Protein AF-A0A1F3B538-F1 (afdb_monomer_lite)

Secondary structure (DSSP, 8-state):
--HHHHHHHHHHHHHHHHHT--S---EEEE-SSEEEEE--HHHHHHHHHHHHSSS-TTEEPP---TTTSTTEEEEEEEEETTEEEEEEEESSEEEEEEE-----SSHHHHHHHHHHHHHHHHHTPPP-HHHHHHHHHHSS-S-PPPTTSTT-

Radius of gyration: 15.68 Å; chains: 1; bounding box: 41×39×42 Å

pLDDT: mean 72.46, std 16.79, range [37.06, 94.69]

Sequence (152 aa):
MTVKADQCRRNILDLLCHLRAPDAIHVLQSMEDRIFVALSQEFIDWVLTCCDEHGDLRFSRAILSTRAHPGVLKCWRETVTLCSLQICLHEDKIELDIDIGGVRTDAVGVLVHAWEVLWNRLRRRRTDPFAVRRLLESRRGVTVMSAAEEAV

Structure (mmCIF, N/CA/C/O backbone):
data_AF-A0A1F3B538-F1
#
_entry.id   AF-A0A1F3B538-F1
#
loop_
_atom_site.group_PDB
_atom_site.id
_atom_site.type_symbol
_atom_site.label_atom_id
_atom_site.label_alt_id
_atom_site.label_comp_id
_atom_site.label_asym_id
_atom_site.label_entity_id
_atom_site.label_seq_id
_atom_site.pdbx_PDB_ins_code
_atom_site.Cartn_x
_atom_site.Cartn_y
_atom_site.Cartn_z
_atom_site.occupancy
_atom_site.B_iso_or_equiv
_atom_site.auth_seq_id
_atom_site.auth_comp_id
_atom_site.auth_asym_id
_atom_site.auth_atom_id
_atom_site.pdbx_PDB_model_num
ATOM 1 N N . MET A 1 1 ? -2.941 -16.951 -9.391 1.00 64.69 1 MET A N 1
ATOM 2 C CA . MET A 1 1 ? -3.011 -15.971 -8.284 1.00 64.69 1 MET A CA 1
ATOM 3 C C . MET A 1 1 ? -3.630 -16.664 -7.075 1.00 64.69 1 MET A C 1
ATOM 5 O O . MET A 1 1 ? -4.555 -17.439 -7.274 1.00 64.69 1 MET A O 1
ATOM 9 N N . THR A 1 2 ? -3.089 -16.494 -5.865 1.00 86.56 2 THR A N 1
ATOM 10 C CA . THR A 1 2 ? -3.658 -17.122 -4.654 1.00 86.56 2 THR A CA 1
ATOM 11 C C . THR A 1 2 ? -4.863 -16.325 -4.155 1.00 86.56 2 THR A C 1
ATOM 13 O O . THR A 1 2 ? -4.956 -15.131 -4.425 1.00 86.56 2 THR A O 1
ATOM 16 N N . VAL A 1 3 ? -5.756 -16.952 -3.380 1.00 88.25 3 VAL A N 1
ATOM 17 C CA . VAL A 1 3 ? -6.916 -16.260 -2.776 1.00 88.25 3 VAL A CA 1
ATOM 18 C C . VAL A 1 3 ? -6.466 -15.069 -1.919 1.00 88.25 3 VAL A C 1
ATOM 20 O O . VAL A 1 3 ? -7.076 -14.008 -1.948 1.00 88.25 3 VAL A O 1
ATOM 23 N N . LYS A 1 4 ? -5.349 -15.217 -1.198 1.00 85.56 4 LYS A N 1
ATOM 24 C CA . LYS A 1 4 ? -4.756 -14.134 -0.406 1.00 85.56 4 LYS A CA 1
ATOM 25 C C . LYS A 1 4 ? -4.243 -12.985 -1.270 1.00 85.56 4 LYS A C 1
ATOM 27 O O . LYS A 1 4 ? -4.495 -11.834 -0.939 1.00 85.56 4 LYS A O 1
ATOM 32 N N . ALA A 1 5 ? -3.556 -13.287 -2.371 1.00 88.19 5 ALA A N 1
ATOM 33 C CA . ALA A 1 5 ? -3.070 -12.255 -3.281 1.00 88.19 5 ALA A CA 1
ATOM 34 C C . ALA A 1 5 ? -4.217 -11.502 -3.971 1.00 88.19 5 ALA A C 1
ATOM 36 O O . ALA A 1 5 ? -4.141 -10.288 -4.134 1.00 88.19 5 ALA A O 1
ATOM 37 N N . ASP A 1 6 ? -5.300 -12.205 -4.312 1.00 90.94 6 ASP A N 1
ATOM 38 C CA . ASP A 1 6 ? -6.507 -11.580 -4.855 1.00 90.94 6 ASP A CA 1
ATOM 39 C C . ASP A 1 6 ? -7.191 -10.670 -3.822 1.00 90.94 6 ASP A C 1
ATOM 41 O O . ASP A 1 6 ? -7.515 -9.524 -4.119 1.00 90.94 6 ASP A O 1
ATOM 45 N N . GLN A 1 7 ? -7.329 -11.129 -2.573 1.00 90.44 7 GLN A N 1
ATOM 46 C CA . GLN A 1 7 ? -7.890 -10.304 -1.502 1.00 90.44 7 GLN A CA 1
ATOM 47 C C . GLN A 1 7 ? -7.025 -9.071 -1.206 1.00 90.44 7 GLN A C 1
ATOM 49 O O . GLN A 1 7 ? -7.565 -7.987 -0.997 1.00 90.44 7 GLN A O 1
ATOM 54 N N . CYS A 1 8 ? -5.696 -9.214 -1.200 1.00 90.31 8 CYS A N 1
ATOM 55 C CA . CYS A 1 8 ? -4.771 -8.092 -1.038 1.00 90.31 8 CYS A CA 1
ATOM 56 C C . CYS A 1 8 ? -4.965 -7.051 -2.145 1.00 90.31 8 CYS A C 1
ATOM 58 O O . CYS A 1 8 ? -5.147 -5.871 -1.849 1.00 90.31 8 CYS A O 1
ATOM 60 N N . ARG A 1 9 ? -5.021 -7.499 -3.408 1.00 93.50 9 ARG A N 1
ATOM 61 C CA . ARG A 1 9 ? -5.299 -6.633 -4.558 1.00 93.50 9 ARG A CA 1
ATOM 62 C C . ARG A 1 9 ? -6.590 -5.844 -4.361 1.00 93.50 9 ARG A C 1
ATOM 64 O O . ARG A 1 9 ? -6.557 -4.625 -4.479 1.00 93.50 9 ARG A O 1
ATOM 71 N N . ARG A 1 10 ? -7.696 -6.511 -4.014 1.00 91.50 10 ARG A N 1
ATOM 72 C CA . ARG A 1 10 ? -8.986 -5.841 -3.767 1.00 91.50 10 ARG A CA 1
ATOM 73 C C . ARG A 1 10 ? -8.893 -4.822 -2.636 1.00 91.50 10 ARG A C 1
ATOM 75 O O . ARG A 1 10 ? -9.320 -3.693 -2.809 1.00 91.50 10 ARG A O 1
ATOM 82 N N . ASN A 1 11 ? -8.276 -5.186 -1.511 1.00 90.00 11 ASN A N 1
ATOM 83 C CA . ASN A 1 11 ? -8.115 -4.270 -0.380 1.00 90.00 11 ASN A CA 1
ATOM 84 C C . ASN A 1 11 ? -7.344 -3.004 -0.765 1.00 90.00 11 ASN A C 1
ATOM 86 O O . ASN A 1 11 ? -7.714 -1.916 -0.337 1.00 90.00 11 ASN A O 1
ATOM 90 N N . ILE A 1 12 ? -6.263 -3.152 -1.536 1.00 91.19 12 ILE A N 1
ATOM 91 C CA . ILE A 1 12 ? -5.448 -2.018 -1.965 1.00 91.19 12 ILE A CA 1
ATOM 92 C C . ILE A 1 12 ? -6.223 -1.155 -2.963 1.00 91.19 12 ILE A C 1
ATOM 94 O O . ILE A 1 12 ? -6.232 0.059 -2.802 1.00 91.19 12 ILE A O 1
ATOM 98 N N . LEU A 1 13 ? -6.911 -1.744 -3.944 1.00 91.50 13 LEU A N 1
ATOM 99 C CA . LEU A 1 13 ? -7.711 -0.981 -4.909 1.00 91.50 13 LEU A CA 1
ATOM 100 C C . LEU A 1 13 ? -8.883 -0.245 -4.241 1.00 91.50 13 LEU A C 1
ATOM 102 O O . LEU A 1 13 ? -9.064 0.944 -4.489 1.00 91.50 13 LEU A O 1
ATOM 106 N N . ASP A 1 14 ? -9.607 -0.898 -3.329 1.00 88.56 14 ASP A N 1
ATOM 107 C CA . ASP A 1 14 ? -10.674 -0.267 -2.541 1.00 88.56 14 ASP A CA 1
ATOM 108 C C . ASP A 1 14 ? -10.129 0.904 -1.712 1.00 88.56 14 ASP A C 1
ATOM 110 O O . ASP A 1 14 ? -10.743 1.970 -1.626 1.00 88.56 14 ASP A O 1
ATOM 114 N N . LEU A 1 15 ? -8.951 0.725 -1.107 1.00 86.44 15 LEU A N 1
ATOM 115 C CA . LEU A 1 15 ? -8.304 1.777 -0.336 1.00 86.44 15 LEU A CA 1
ATOM 116 C C . LEU A 1 15 ? -7.864 2.944 -1.227 1.00 86.44 15 LEU A C 1
ATOM 118 O O . LEU A 1 15 ? -8.061 4.094 -0.849 1.00 86.44 15 LEU A O 1
ATOM 122 N N . LEU A 1 16 ? -7.311 2.678 -2.409 1.00 88.44 16 LEU A N 1
ATOM 123 C CA . LEU A 1 16 ? -6.948 3.712 -3.379 1.00 88.44 16 LEU A CA 1
ATOM 124 C C . LEU A 1 16 ? -8.180 4.488 -3.862 1.00 88.44 16 LEU A C 1
ATOM 126 O O . LEU A 1 16 ? -8.144 5.717 -3.880 1.00 88.44 16 LEU A O 1
ATOM 130 N N . CYS A 1 17 ? -9.285 3.798 -4.153 1.00 87.25 17 CYS A N 1
ATOM 131 C CA . CYS A 1 17 ? -10.564 4.423 -4.494 1.00 87.25 17 CYS A CA 1
ATOM 132 C C . CYS A 1 17 ? -11.057 5.333 -3.357 1.00 87.25 17 CYS A C 1
ATOM 134 O O . CYS A 1 17 ? -11.373 6.504 -3.575 1.00 87.25 17 CYS A O 1
ATOM 136 N N . HIS A 1 18 ? -11.021 4.851 -2.110 1.00 83.38 18 HIS A N 1
ATOM 137 C CA . HIS A 1 18 ? -11.338 5.669 -0.937 1.00 83.38 18 HIS A CA 1
ATOM 138 C C . HIS A 1 18 ? -10.437 6.903 -0.814 1.00 83.38 18 HIS A C 1
ATOM 140 O O . HIS A 1 18 ? -10.905 7.993 -0.474 1.00 83.38 18 HIS A O 1
ATOM 146 N N . LEU A 1 19 ? -9.148 6.744 -1.113 1.00 82.88 19 LEU A N 1
ATOM 147 C CA . LEU A 1 19 ? -8.189 7.839 -1.097 1.00 82.88 19 LEU A CA 1
ATOM 148 C C . LEU A 1 19 ? -8.350 8.800 -2.285 1.00 82.88 19 LEU A C 1
ATOM 150 O O . 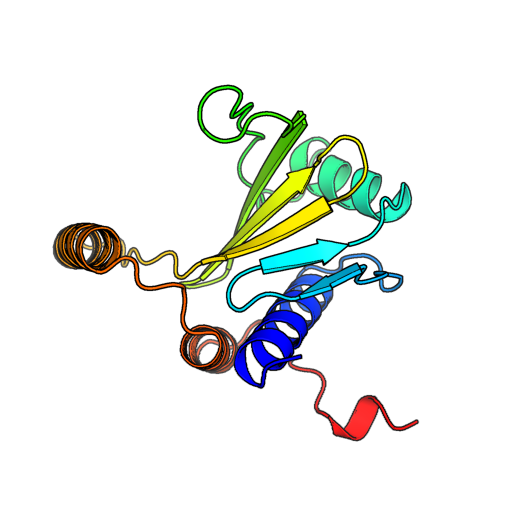LEU A 1 19 ? -7.732 9.869 -2.251 1.00 82.88 19 LEU A O 1
ATOM 154 N N . ARG A 1 20 ? -9.235 8.481 -3.241 1.00 86.56 20 ARG A N 1
ATOM 155 C CA . ARG A 1 20 ? -9.478 9.201 -4.499 1.00 86.56 20 ARG A CA 1
ATOM 156 C C . ARG A 1 20 ? -8.259 9.198 -5.418 1.00 86.56 20 ARG A C 1
ATOM 158 O O . ARG A 1 20 ? -7.930 10.225 -6.007 1.00 86.56 20 ARG A O 1
ATOM 165 N N . ALA A 1 21 ? -7.563 8.066 -5.473 1.00 87.00 21 ALA A N 1
ATOM 166 C CA . ALA A 1 21 ? -6.540 7.824 -6.479 1.00 87.00 21 ALA A CA 1
ATOM 167 C C . ALA A 1 21 ? -7.174 7.724 -7.881 1.00 87.00 21 ALA A C 1
ATOM 169 O O . ALA A 1 21 ? -8.369 7.441 -7.978 1.00 87.00 21 ALA A O 1
ATOM 170 N N . PRO A 1 22 ? -6.392 7.925 -8.955 1.00 88.12 22 PRO A N 1
ATOM 171 C CA . PRO A 1 22 ? -6.860 7.719 -10.321 1.00 88.12 22 PRO A CA 1
ATOM 172 C C . PRO A 1 22 ? -7.431 6.315 -10.537 1.00 88.12 22 PRO A C 1
ATOM 174 O O . PRO A 1 22 ? -6.873 5.340 -10.035 1.00 88.12 22 PRO A O 1
ATOM 177 N N . ASP A 1 23 ? -8.491 6.202 -11.338 1.00 80.25 23 ASP A N 1
ATOM 178 C CA . ASP A 1 23 ? -9.153 4.918 -11.616 1.00 80.25 23 ASP A CA 1
ATOM 179 C C . ASP A 1 23 ? -8.290 3.992 -12.496 1.00 80.25 23 ASP A C 1
ATOM 181 O O . ASP A 1 23 ? -8.368 2.763 -12.418 1.00 80.25 23 ASP A O 1
ATOM 185 N N . ALA A 1 24 ? -7.429 4.575 -13.336 1.00 81.94 24 ALA A N 1
ATOM 186 C CA . ALA A 1 24 ? -6.591 3.855 -14.288 1.00 81.94 24 ALA A CA 1
ATOM 187 C C . ALA A 1 24 ? -5.339 3.249 -13.622 1.00 81.94 24 ALA A C 1
ATOM 189 O O . ALA A 1 24 ? -4.211 3.699 -13.830 1.00 81.94 24 ALA A O 1
ATOM 190 N N . ILE A 1 25 ? -5.529 2.186 -12.835 1.00 88.00 25 ILE A N 1
ATOM 191 C CA . ILE A 1 25 ? -4.441 1.457 -12.167 1.00 88.00 25 ILE A CA 1
ATOM 192 C C . ILE A 1 25 ? -4.206 0.108 -12.845 1.00 88.00 25 ILE A C 1
ATOM 194 O O . ILE A 1 25 ? -4.953 -0.856 -12.663 1.00 88.00 25 ILE A O 1
ATOM 198 N N . HIS A 1 26 ? -3.110 0.007 -13.597 1.00 91.69 26 HIS A N 1
ATOM 199 C CA . HIS A 1 26 ? -2.711 -1.248 -14.226 1.00 91.69 26 HIS A CA 1
ATOM 200 C C . HIS A 1 26 ? -1.848 -2.088 -13.275 1.00 91.69 26 HIS A C 1
ATOM 202 O O . HIS A 1 26 ? -0.658 -1.828 -13.089 1.00 91.69 26 HIS A O 1
ATOM 208 N N . VAL A 1 27 ? -2.458 -3.106 -12.664 1.00 93.94 27 VAL A N 1
ATOM 209 C CA . VAL A 1 27 ? -1.778 -4.035 -11.749 1.00 93.94 27 VAL A CA 1
ATOM 210 C C . VAL A 1 27 ? -0.920 -5.024 -12.541 1.00 93.94 27 VAL A C 1
ATOM 212 O O . VAL A 1 27 ? -1.441 -5.858 -13.274 1.00 93.94 27 VAL A O 1
ATOM 215 N N . LEU A 1 28 ? 0.398 -4.963 -12.347 1.00 94.69 28 LEU A N 1
ATOM 216 C CA . LEU A 1 28 ? 1.374 -5.872 -12.955 1.00 94.69 28 LEU A CA 1
ATOM 217 C C . LEU A 1 28 ? 1.467 -7.197 -12.195 1.00 94.69 28 LEU A C 1
ATOM 219 O O . LEU A 1 28 ? 1.620 -8.263 -12.790 1.00 94.69 28 LEU A O 1
ATOM 223 N N . GLN A 1 29 ? 1.414 -7.133 -10.863 1.00 94.12 29 GLN A N 1
ATOM 224 C CA . GLN A 1 29 ? 1.590 -8.297 -10.001 1.00 94.12 29 GLN A CA 1
ATOM 225 C C . GLN A 1 29 ? 0.902 -8.095 -8.650 1.00 94.12 29 GLN A C 1
ATOM 227 O O . GLN A 1 29 ? 0.907 -6.998 -8.097 1.00 94.12 29 GLN A O 1
ATOM 232 N N . SER A 1 30 ? 0.362 -9.175 -8.084 1.00 93.38 30 SER A N 1
ATOM 233 C CA . SER A 1 30 ? -0.208 -9.184 -6.734 1.00 93.38 30 SER A CA 1
ATOM 234 C C . SER A 1 30 ? 0.434 -10.258 -5.866 1.00 93.38 30 SER A C 1
ATOM 236 O O . SER A 1 30 ? 0.637 -11.397 -6.298 1.00 93.38 30 SER A O 1
ATOM 238 N N . MET A 1 31 ? 0.743 -9.885 -4.630 1.00 90.38 31 MET A N 1
ATOM 239 C CA . MET A 1 31 ? 1.264 -10.742 -3.570 1.00 90.38 31 MET A CA 1
ATOM 240 C C . MET A 1 31 ? 0.313 -10.694 -2.369 1.00 90.38 31 MET A C 1
ATOM 242 O O . MET A 1 31 ? -0.734 -10.063 -2.425 1.00 90.38 31 MET A O 1
ATOM 246 N N . GLU A 1 32 ? 0.629 -11.414 -1.293 1.00 85.75 32 GLU A N 1
ATOM 247 C CA . GLU A 1 32 ? -0.278 -11.531 -0.138 1.00 85.75 32 GLU A CA 1
ATOM 248 C C . GLU A 1 32 ? -0.418 -10.237 0.681 1.00 85.75 32 GLU A C 1
ATOM 250 O O . GLU A 1 32 ? -1.418 -10.079 1.374 1.00 85.75 32 GLU A O 1
ATOM 255 N N . ASP A 1 33 ? 0.566 -9.342 0.599 1.00 81.44 33 ASP A N 1
ATOM 256 C CA . ASP A 1 33 ? 0.687 -8.101 1.374 1.00 81.44 33 ASP A CA 1
ATOM 257 C C . ASP A 1 33 ? 0.878 -6.843 0.506 1.00 81.44 33 ASP A C 1
ATOM 259 O O . ASP A 1 33 ? 0.641 -5.734 0.971 1.00 81.44 33 ASP A O 1
ATOM 263 N N . ARG A 1 34 ? 1.244 -7.003 -0.770 1.00 90.62 34 ARG A N 1
ATOM 264 C CA . ARG A 1 34 ? 1.536 -5.891 -1.682 1.00 90.62 34 ARG A CA 1
ATOM 265 C C . ARG A 1 34 ? 1.082 -6.150 -3.112 1.00 90.62 34 ARG A C 1
ATOM 267 O O . ARG A 1 34 ? 0.981 -7.302 -3.547 1.00 90.62 34 ARG A O 1
ATOM 274 N N . ILE A 1 35 ? 0.901 -5.080 -3.877 1.00 94.56 35 ILE A N 1
ATOM 275 C CA . ILE A 1 35 ? 0.775 -5.131 -5.336 1.00 94.56 35 ILE A CA 1
ATOM 276 C C . ILE A 1 35 ? 1.819 -4.244 -6.010 1.00 94.56 35 ILE A C 1
ATOM 278 O O . ILE A 1 35 ? 2.293 -3.265 -5.440 1.00 94.56 35 ILE A O 1
ATOM 282 N N . PHE A 1 36 ? 2.148 -4.589 -7.250 1.00 94.25 36 PHE A N 1
ATOM 283 C CA . PHE A 1 36 ? 2.964 -3.773 -8.137 1.00 94.25 36 PHE A CA 1
ATOM 284 C C . PHE A 1 36 ? 2.097 -3.269 -9.276 1.00 94.25 36 PHE A C 1
ATOM 286 O O . PHE A 1 36 ? 1.384 -4.057 -9.906 1.00 94.25 36 PHE A O 1
ATOM 293 N N . VAL A 1 37 ? 2.173 -1.976 -9.553 1.00 94.56 37 VAL A N 1
ATOM 294 C CA . VAL A 1 37 ? 1.406 -1.323 -10.613 1.00 94.56 37 VAL A CA 1
ATOM 295 C C . VAL A 1 37 ? 2.349 -0.652 -11.602 1.00 94.56 37 VAL A C 1
ATOM 297 O O . VAL A 1 37 ? 3.478 -0.287 -11.258 1.00 94.56 37 VAL A O 1
ATOM 300 N N . ALA A 1 38 ? 1.901 -0.541 -12.849 1.00 93.75 38 ALA A N 1
ATOM 301 C CA . ALA A 1 38 ? 2.653 0.134 -13.893 1.00 93.75 38 ALA A CA 1
ATOM 302 C C . ALA A 1 38 ? 2.861 1.607 -13.531 1.00 93.75 38 ALA A C 1
ATOM 304 O O . ALA A 1 38 ? 2.016 2.223 -12.878 1.00 93.75 38 ALA A O 1
ATOM 305 N N . LEU A 1 39 ? 3.979 2.172 -13.983 1.00 88.69 39 LEU A N 1
ATOM 306 C CA . LEU A 1 39 ? 4.196 3.608 -13.887 1.00 88.69 39 LEU A CA 1
ATOM 307 C C . LEU A 1 39 ? 3.096 4.341 -14.659 1.00 88.69 39 LEU A C 1
ATOM 309 O O . LEU A 1 39 ? 2.889 4.108 -15.849 1.00 88.69 39 LEU A O 1
ATOM 313 N N . SER A 1 40 ? 2.412 5.239 -13.963 1.00 89.88 40 SER A N 1
ATOM 314 C CA . SER A 1 40 ? 1.469 6.187 -14.538 1.00 89.88 40 SER A CA 1
ATOM 315 C C . SER A 1 40 ? 1.856 7.568 -14.042 1.00 89.88 40 SER A C 1
ATOM 317 O O . SER A 1 40 ? 1.971 7.774 -12.831 1.00 89.88 40 SER A O 1
ATOM 319 N N . GLN A 1 41 ? 2.066 8.505 -14.969 1.00 88.31 41 GLN A N 1
ATOM 320 C CA . GLN A 1 41 ? 2.368 9.887 -14.606 1.00 88.31 41 GLN A CA 1
ATOM 321 C C . GLN A 1 41 ? 1.229 10.482 -13.773 1.00 88.31 41 GLN A C 1
ATOM 323 O O . GLN A 1 41 ? 1.489 11.115 -12.763 1.00 88.31 41 GLN A O 1
ATOM 328 N N . GLU A 1 42 ? -0.020 10.167 -14.122 1.00 89.94 42 GLU A N 1
ATOM 329 C CA . GLU A 1 42 ? -1.207 10.593 -13.378 1.00 89.94 42 GLU A CA 1
ATOM 330 C C . GLU A 1 42 ? -1.183 10.106 -11.921 1.00 89.94 42 GLU A C 1
ATOM 332 O O . GLU A 1 42 ? -1.471 10.865 -10.999 1.00 89.94 42 GLU A O 1
ATOM 337 N N . PHE A 1 43 ? -0.785 8.850 -11.690 1.00 88.56 43 PHE A N 1
ATOM 338 C CA . PHE A 1 43 ? -0.675 8.309 -10.334 1.00 88.56 43 PHE A CA 1
ATOM 339 C C . PHE A 1 43 ? 0.486 8.949 -9.564 1.00 88.56 43 PHE A C 1
ATOM 341 O O . PHE A 1 43 ? 0.350 9.243 -8.379 1.00 88.56 43 PHE A O 1
ATOM 348 N N . ILE A 1 44 ? 1.624 9.184 -10.224 1.00 86.00 44 ILE A N 1
ATOM 349 C CA . ILE A 1 44 ? 2.774 9.865 -9.616 1.00 86.00 44 ILE A CA 1
ATOM 350 C C . ILE A 1 44 ? 2.398 11.292 -9.214 1.00 86.00 44 ILE A C 1
ATOM 352 O O . ILE A 1 44 ? 2.664 11.684 -8.079 1.00 86.00 44 ILE A O 1
ATOM 356 N N . ASP A 1 45 ? 1.759 12.036 -10.112 1.00 86.56 45 ASP A N 1
ATOM 357 C CA . ASP A 1 45 ? 1.315 13.405 -9.867 1.00 86.56 45 ASP A CA 1
ATOM 358 C C . ASP A 1 45 ? 0.300 13.436 -8.723 1.00 86.56 45 ASP A C 1
ATOM 360 O O . ASP A 1 45 ? 0.452 14.235 -7.807 1.00 86.56 45 ASP A O 1
ATOM 364 N N . TRP A 1 46 ? -0.657 12.502 -8.689 1.00 86.81 46 TRP A N 1
ATOM 365 C CA . TRP A 1 46 ? -1.600 12.367 -7.576 1.00 86.81 46 TRP A CA 1
ATOM 366 C C . TRP A 1 46 ? -0.890 12.176 -6.227 1.00 86.81 46 TRP A C 1
ATOM 368 O O . TRP A 1 46 ? -1.168 12.908 -5.274 1.00 86.81 46 TRP A O 1
ATOM 378 N N . VAL A 1 47 ? 0.067 11.242 -6.144 1.00 81.50 47 VAL A N 1
ATOM 379 C CA . VAL A 1 47 ? 0.848 11.034 -4.914 1.00 81.50 47 VAL A CA 1
ATOM 380 C C . VAL A 1 47 ? 1.626 12.302 -4.553 1.00 81.50 47 VAL A C 1
ATOM 382 O O . VAL A 1 47 ? 1.620 12.712 -3.394 1.00 81.50 47 VAL A O 1
ATOM 385 N N . LEU A 1 48 ? 2.290 12.943 -5.519 1.00 79.62 48 LEU A N 1
ATOM 386 C CA . LEU A 1 48 ? 3.090 14.146 -5.282 1.00 79.62 48 LEU A CA 1
ATOM 387 C C . LEU A 1 48 ? 2.238 15.331 -4.831 1.00 79.62 48 LEU A C 1
ATOM 389 O O . LEU A 1 48 ? 2.607 15.976 -3.855 1.00 79.62 48 LEU A O 1
ATOM 393 N N . THR A 1 49 ? 1.088 15.584 -5.450 1.00 79.19 49 THR A N 1
ATOM 394 C CA . THR A 1 49 ? 0.172 16.656 -5.044 1.00 79.19 49 THR A CA 1
ATOM 395 C C . THR A 1 49 ? -0.368 16.410 -3.638 1.00 79.19 49 THR A C 1
ATOM 397 O O . THR A 1 49 ? -0.349 17.325 -2.817 1.00 79.19 49 THR A O 1
ATOM 400 N N . CYS A 1 50 ? -0.759 15.173 -3.300 1.00 74.19 50 CYS A N 1
ATOM 401 C CA . CYS A 1 50 ? -1.174 14.841 -1.935 1.00 74.19 50 CYS A CA 1
ATOM 402 C C . CYS A 1 50 ? -0.056 15.063 -0.903 1.00 74.19 50 CYS A C 1
ATOM 404 O O . CYS A 1 50 ? -0.346 15.386 0.242 1.00 74.19 50 CYS A O 1
ATOM 406 N N . CYS A 1 51 ? 1.213 14.903 -1.285 1.00 66.56 51 CYS A N 1
ATOM 407 C CA . CYS A 1 51 ? 2.334 14.918 -0.343 1.00 66.56 51 CYS A CA 1
ATOM 408 C C . CYS A 1 51 ? 3.094 16.251 -0.257 1.00 66.56 51 CYS A C 1
ATOM 410 O O . CYS A 1 51 ? 3.629 16.567 0.806 1.00 66.56 51 CYS A O 1
ATOM 412 N N . ASP A 1 52 ? 3.185 16.998 -1.358 1.00 62.66 52 ASP A N 1
ATOM 413 C CA . ASP A 1 52 ? 4.074 18.154 -1.514 1.00 62.66 52 ASP A CA 1
ATOM 414 C C . ASP A 1 52 ? 3.295 19.475 -1.749 1.00 62.66 52 ASP A C 1
ATOM 416 O O . ASP A 1 52 ? 3.782 20.537 -1.357 1.00 62.66 52 ASP A O 1
ATOM 420 N N . GLU A 1 53 ? 2.064 19.444 -2.285 1.00 54.56 53 GLU A N 1
ATOM 421 C CA . GLU A 1 53 ? 1.274 20.646 -2.615 1.00 54.56 53 GLU A CA 1
ATOM 422 C C . GLU A 1 53 ? 0.037 20.821 -1.701 1.00 54.56 53 GLU A C 1
ATOM 424 O O . GLU A 1 53 ? -1.103 20.533 -2.042 1.00 54.56 53 GLU A O 1
ATOM 429 N N . HIS A 1 54 ? 0.263 21.374 -0.507 1.00 46.81 54 HIS A N 1
ATOM 430 C CA . HIS A 1 54 ? -0.668 22.296 0.172 1.00 46.81 54 HIS A CA 1
ATOM 431 C C . HIS A 1 54 ? -2.134 21.891 0.484 1.00 46.81 54 HIS A C 1
ATOM 433 O O . HIS A 1 54 ? -2.994 22.773 0.544 1.00 46.81 54 HIS A O 1
ATOM 439 N N . GLY A 1 55 ? -2.453 20.643 0.848 1.00 47.97 55 GLY A N 1
ATOM 440 C CA . GLY A 1 55 ? -3.796 20.405 1.417 1.00 47.97 55 GLY A CA 1
ATOM 441 C C . GLY A 1 55 ? -4.047 19.109 2.166 1.00 47.97 55 GLY A C 1
ATOM 442 O O . GLY A 1 55 ? -4.868 19.101 3.083 1.00 47.97 55 GLY A O 1
ATOM 443 N N . ASP A 1 56 ? -3.345 18.033 1.823 1.00 57.94 56 ASP A N 1
ATOM 444 C CA . ASP A 1 56 ? -3.757 16.706 2.258 1.00 57.94 5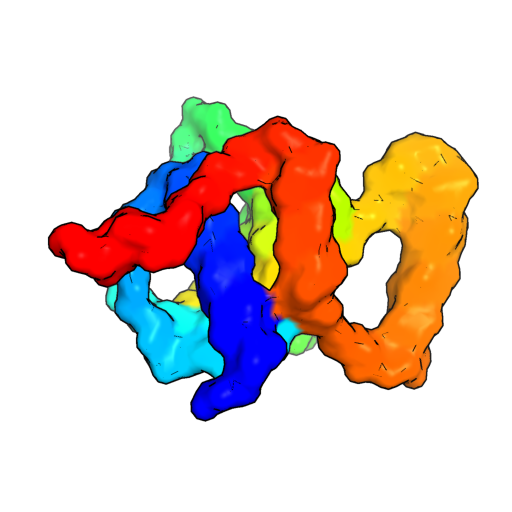6 ASP A CA 1
ATOM 445 C C . ASP A 1 56 ? -2.719 16.012 3.146 1.00 57.94 56 ASP A C 1
ATOM 447 O O . ASP A 1 56 ? -1.896 15.223 2.704 1.00 57.94 56 ASP A O 1
ATOM 451 N N . LEU A 1 57 ? -2.767 16.309 4.450 1.00 59.59 57 LEU A N 1
ATOM 452 C CA . LEU A 1 57 ? -1.838 15.797 5.477 1.00 59.59 57 LEU A CA 1
ATOM 453 C C . LEU A 1 57 ? -1.950 14.285 5.747 1.00 59.59 57 LEU A C 1
ATOM 455 O O . LEU A 1 57 ? -1.366 13.784 6.709 1.00 59.59 57 LEU A O 1
ATOM 459 N N . ARG A 1 58 ? -2.735 13.585 4.932 1.00 65.75 58 ARG A N 1
ATOM 460 C CA . ARG A 1 58 ? -2.936 12.144 4.940 1.00 65.75 58 ARG A CA 1
ATOM 461 C C . ARG A 1 58 ? -1.578 11.423 4.877 1.00 65.75 58 ARG A C 1
ATOM 463 O O . ARG A 1 58 ? -1.212 10.679 5.799 1.00 65.75 58 ARG A O 1
ATOM 470 N N . PHE A 1 59 ? -0.771 11.727 3.857 1.00 70.88 59 PHE A N 1
ATOM 471 C CA . PHE A 1 59 ? 0.501 11.041 3.651 1.00 70.88 59 PHE A CA 1
ATOM 472 C C . PHE A 1 59 ? 1.626 11.675 4.472 1.00 70.88 59 PHE A C 1
ATOM 474 O O . PHE A 1 59 ? 1.925 12.866 4.388 1.00 70.88 59 PHE A O 1
ATOM 481 N N . SER A 1 60 ? 2.326 10.841 5.236 1.00 66.56 60 SER A N 1
ATOM 482 C CA . SER A 1 60 ? 3.567 11.243 5.894 1.00 66.56 60 SER A CA 1
ATOM 483 C C . SER A 1 60 ? 4.674 11.523 4.869 1.00 66.56 60 SER A C 1
ATOM 485 O O . SER A 1 60 ? 4.803 10.834 3.851 1.00 66.56 60 SER A O 1
ATOM 487 N N . ARG A 1 61 ? 5.471 12.566 5.150 1.00 59.62 61 ARG A N 1
ATOM 488 C CA . ARG A 1 61 ? 6.513 13.092 4.256 1.00 59.62 61 ARG A CA 1
ATOM 489 C C . ARG A 1 61 ? 7.469 11.991 3.801 1.00 59.62 61 ARG A C 1
ATOM 491 O O . ARG A 1 61 ? 7.868 11.137 4.591 1.00 59.62 61 ARG A O 1
ATOM 498 N N . ALA A 1 62 ? 7.868 12.076 2.533 1.00 57.44 62 ALA A N 1
ATOM 499 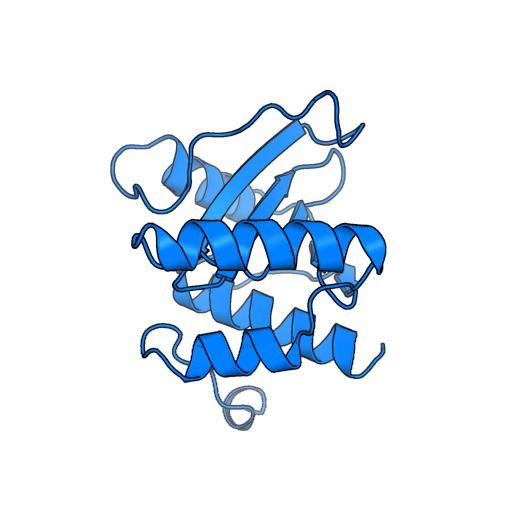C CA . ALA A 1 62 ? 8.668 11.063 1.869 1.00 57.44 62 ALA A CA 1
ATOM 500 C C . ALA A 1 62 ? 9.916 10.654 2.667 1.00 57.44 62 ALA A C 1
ATOM 502 O O . ALA A 1 62 ? 10.783 11.482 2.965 1.00 57.44 62 ALA A O 1
ATOM 503 N N . ILE A 1 63 ? 10.029 9.361 2.965 1.00 55.84 63 ILE A N 1
ATOM 504 C CA . ILE A 1 63 ? 11.238 8.785 3.549 1.00 55.84 63 ILE A CA 1
ATOM 505 C C . ILE A 1 63 ? 12.096 8.302 2.379 1.00 55.84 63 ILE A C 1
ATOM 507 O O . ILE A 1 63 ? 11.761 7.322 1.715 1.00 55.84 63 ILE A O 1
ATOM 511 N N . LEU A 1 64 ? 13.215 8.985 2.123 1.00 51.19 64 LEU A N 1
ATOM 512 C CA . LEU A 1 64 ? 14.296 8.482 1.268 1.00 51.19 64 LEU A CA 1
ATOM 513 C C . LEU A 1 64 ? 14.914 7.251 1.951 1.00 51.19 64 LEU A C 1
ATOM 515 O O . LEU A 1 64 ? 15.916 7.342 2.658 1.00 51.19 64 LEU A O 1
ATOM 519 N N . SER A 1 65 ? 14.277 6.090 1.808 1.00 48.75 65 SER A N 1
ATOM 520 C CA . SER A 1 65 ? 14.735 4.837 2.413 1.00 48.75 65 SER A CA 1
ATOM 521 C C . SER A 1 65 ? 15.820 4.190 1.552 1.00 48.75 65 SER A C 1
ATOM 523 O O . SER A 1 65 ? 15.670 3.087 1.036 1.00 48.75 65 SER A O 1
ATOM 525 N N . THR A 1 66 ? 16.955 4.869 1.398 1.00 47.03 66 THR A N 1
ATOM 526 C CA . THR A 1 66 ? 18.089 4.364 0.604 1.00 47.03 66 THR A CA 1
ATOM 527 C C . THR A 1 66 ? 18.824 3.192 1.265 1.00 47.03 66 THR A C 1
ATOM 529 O O . THR A 1 66 ? 19.695 2.593 0.642 1.00 47.03 66 THR A O 1
ATOM 532 N N . ARG A 1 67 ? 18.499 2.830 2.518 1.00 46.38 67 ARG A N 1
ATOM 533 C CA . ARG A 1 67 ? 19.206 1.765 3.258 1.00 46.38 67 ARG A CA 1
ATOM 534 C C . ARG A 1 67 ? 18.452 0.443 3.407 1.00 46.38 67 ARG A C 1
ATOM 536 O O . ARG A 1 67 ? 19.114 -0.571 3.590 1.00 46.38 67 ARG A O 1
ATOM 543 N N . ALA A 1 68 ? 17.117 0.427 3.360 1.00 50.94 68 ALA A N 1
ATOM 544 C CA . ALA A 1 68 ? 16.341 -0.801 3.592 1.00 50.94 68 ALA A CA 1
ATOM 545 C C . ALA A 1 68 ? 15.843 -1.469 2.299 1.00 50.94 68 ALA A C 1
ATOM 547 O O . ALA A 1 68 ? 15.653 -2.683 2.284 1.00 50.94 68 ALA A O 1
ATOM 548 N N . HIS A 1 69 ? 15.676 -0.700 1.217 1.00 58.78 69 HIS A N 1
ATOM 549 C CA . HIS A 1 69 ? 15.144 -1.186 -0.056 1.00 58.78 69 HIS A CA 1
ATOM 550 C C . HIS A 1 69 ? 15.956 -0.600 -1.226 1.00 58.78 69 HIS A C 1
ATOM 552 O O . HIS A 1 69 ? 15.656 0.504 -1.685 1.00 58.78 69 HIS A O 1
ATOM 558 N N . PRO A 1 70 ? 17.018 -1.285 -1.695 1.00 57.97 70 PRO A N 1
ATOM 559 C CA . PRO A 1 70 ? 17.761 -0.835 -2.870 1.00 57.97 70 PRO A CA 1
ATOM 560 C C . PRO A 1 70 ? 16.820 -0.744 -4.082 1.00 57.97 70 PRO A C 1
ATOM 562 O O . PRO A 1 70 ? 16.056 -1.671 -4.343 1.00 57.97 70 PRO A O 1
ATOM 565 N N . 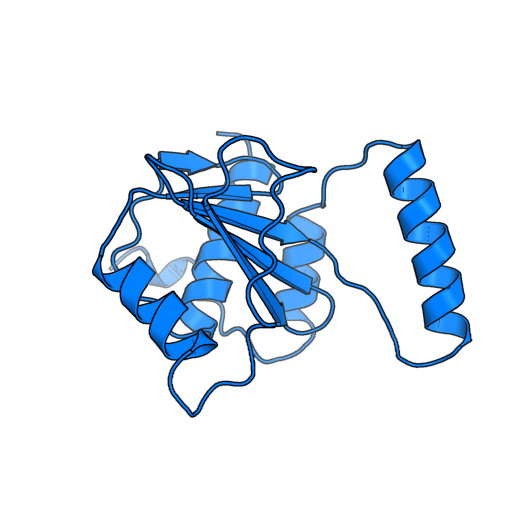GLY A 1 71 ? 16.860 0.383 -4.797 1.00 67.00 71 GLY A N 1
ATOM 566 C CA . GLY A 1 71 ? 16.003 0.646 -5.962 1.00 67.00 71 GLY A CA 1
ATOM 567 C C . GLY A 1 71 ? 14.688 1.379 -5.667 1.00 67.00 71 GLY A C 1
ATOM 568 O O . GLY A 1 71 ? 13.905 1.588 -6.589 1.00 67.00 71 GLY A O 1
ATOM 569 N N . VAL A 1 72 ? 14.424 1.779 -4.415 1.00 75.50 72 VAL A N 1
ATOM 570 C CA . VAL A 1 72 ? 13.316 2.694 -4.086 1.00 75.50 72 VAL A CA 1
ATOM 571 C C . VAL A 1 72 ? 13.789 4.141 -4.216 1.00 75.50 72 VAL A C 1
ATOM 573 O O . VAL A 1 72 ? 14.709 4.567 -3.518 1.00 75.50 72 VAL A O 1
ATOM 576 N N . LEU A 1 73 ? 13.131 4.902 -5.087 1.00 77.75 73 LEU A N 1
ATOM 577 C CA . LEU A 1 73 ? 13.428 6.307 -5.363 1.00 77.75 73 LEU A CA 1
ATOM 578 C C . LEU A 1 73 ? 12.784 7.238 -4.328 1.00 77.75 73 LEU A C 1
ATOM 580 O O . LEU A 1 73 ? 13.429 8.145 -3.802 1.00 77.75 73 LEU A O 1
ATOM 584 N N . LYS A 1 74 ? 11.506 7.009 -4.015 1.00 79.75 74 LYS A N 1
ATOM 585 C CA . LYS A 1 74 ? 10.725 7.806 -3.057 1.00 79.75 74 LYS A CA 1
ATOM 586 C C . LYS A 1 74 ? 9.642 6.921 -2.453 1.00 79.75 74 LYS A C 1
ATOM 588 O O . LYS A 1 74 ? 9.128 6.041 -3.137 1.00 79.75 74 LYS A O 1
ATOM 593 N N . CYS A 1 75 ? 9.323 7.112 -1.176 1.00 81.25 75 CYS A N 1
ATOM 594 C CA . CYS A 1 75 ? 8.270 6.336 -0.539 1.00 81.25 75 CYS A CA 1
ATOM 595 C C . CYS A 1 75 ? 7.440 7.185 0.420 1.00 81.25 75 CYS A C 1
ATOM 597 O O . CYS A 1 75 ? 7.992 7.999 1.160 1.00 81.25 75 CYS A O 1
ATOM 599 N N . TRP A 1 76 ? 6.130 6.968 0.404 1.00 82.56 76 TRP A N 1
ATOM 600 C CA . TRP A 1 76 ? 5.124 7.682 1.180 1.00 82.56 76 TRP A CA 1
ATOM 601 C C . TRP A 1 76 ? 4.301 6.695 1.987 1.00 82.56 76 TRP A C 1
ATOM 603 O O . TRP A 1 76 ? 4.170 5.530 1.607 1.00 82.56 76 TRP A O 1
ATOM 613 N N . ARG A 1 77 ? 3.740 7.153 3.105 1.00 82.25 77 ARG A N 1
ATOM 614 C CA . ARG A 1 77 ? 2.888 6.305 3.933 1.00 82.25 77 ARG A CA 1
ATOM 615 C C . ARG A 1 77 ? 1.657 7.049 4.407 1.00 82.25 77 ARG A C 1
ATOM 617 O O . ARG A 1 77 ? 1.780 8.058 5.099 1.00 82.25 77 ARG A O 1
ATOM 624 N N . GLU A 1 78 ? 0.511 6.474 4.091 1.00 79.12 78 GLU A N 1
ATOM 625 C CA . GLU A 1 78 ? -0.792 6.827 4.632 1.00 79.12 78 GLU A CA 1
ATOM 626 C C . GLU A 1 78 ? -1.120 5.942 5.828 1.00 79.12 78 GLU A C 1
ATOM 628 O O . GLU A 1 78 ? -0.872 4.735 5.781 1.00 79.12 78 GLU A O 1
ATOM 633 N N . THR A 1 79 ? -1.737 6.502 6.868 1.00 77.81 79 THR A N 1
ATOM 634 C CA . THR A 1 79 ? -2.360 5.692 7.926 1.00 77.81 79 THR A CA 1
ATOM 635 C C . THR A 1 79 ? -3.872 5.845 7.861 1.00 77.81 79 THR A C 1
ATOM 637 O O . THR A 1 79 ? -4.417 6.864 8.272 1.00 77.81 79 THR A O 1
ATOM 640 N N . VAL A 1 80 ? -4.560 4.799 7.399 1.00 71.56 80 VAL A N 1
ATOM 641 C CA . VAL A 1 80 ? -6.025 4.730 7.412 1.00 71.56 80 VAL A CA 1
ATOM 642 C C . VAL A 1 80 ? -6.445 3.728 8.475 1.00 71.56 80 VAL A C 1
ATOM 644 O O . VAL A 1 80 ? -6.291 2.518 8.311 1.00 71.56 80 VAL A O 1
ATOM 647 N N . THR A 1 81 ? -7.031 4.220 9.567 1.00 72.88 81 THR A N 1
ATOM 648 C CA . THR A 1 81 ? -7.463 3.415 10.728 1.00 72.88 81 THR A CA 1
ATOM 649 C C . THR A 1 81 ? -6.308 2.668 11.424 1.00 72.88 81 THR A C 1
ATOM 651 O O . THR A 1 81 ? -5.384 3.310 11.906 1.00 72.88 81 THR A O 1
ATOM 654 N N . LEU A 1 82 ? -6.392 1.333 11.538 1.00 69.75 82 LEU A N 1
ATOM 655 C CA . LEU A 1 82 ? -5.360 0.426 12.069 1.00 69.75 82 LEU A CA 1
ATOM 656 C C . LEU A 1 82 ? -4.513 -0.200 10.944 1.00 69.75 82 LEU A C 1
ATOM 658 O O . LEU A 1 82 ? -3.850 -1.214 11.156 1.00 69.75 82 LEU A O 1
ATOM 662 N N . CYS A 1 83 ? -4.598 0.353 9.733 1.00 76.44 83 CYS A N 1
ATOM 663 C CA . CYS A 1 83 ? -3.818 -0.064 8.577 1.00 76.44 83 CYS A CA 1
ATOM 664 C C . CYS A 1 83 ? -2.957 1.105 8.088 1.00 76.44 83 CYS A C 1
ATOM 666 O O . CYS A 1 83 ? -3.298 2.275 8.266 1.00 76.44 83 CYS A O 1
ATOM 668 N N . SER A 1 84 ? -1.853 0.782 7.431 1.00 80.31 84 SER A N 1
ATOM 669 C CA . SER A 1 84 ? -1.021 1.741 6.723 1.00 80.31 84 SER A CA 1
ATOM 670 C C . SER A 1 84 ? -0.822 1.296 5.286 1.00 80.31 84 SER A C 1
ATOM 672 O O . SER A 1 84 ? -0.500 0.132 5.052 1.00 80.31 84 SER A O 1
ATOM 674 N N . LEU A 1 85 ? -0.982 2.225 4.348 1.00 86.38 85 LEU 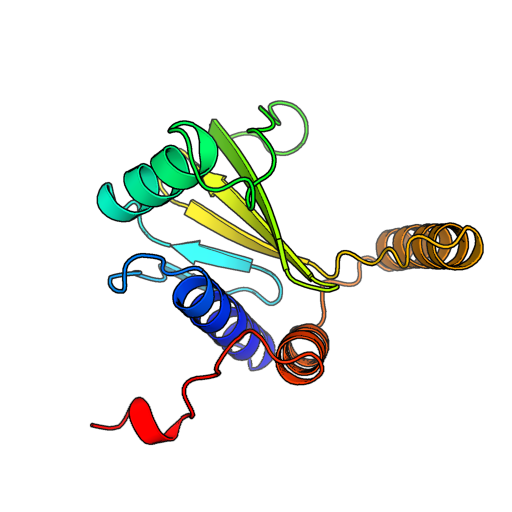A N 1
ATOM 675 C CA . LEU A 1 85 ? -0.631 2.026 2.949 1.00 86.38 85 LEU A CA 1
ATOM 676 C C . LEU A 1 85 ? 0.703 2.709 2.696 1.00 86.38 85 LEU A C 1
ATOM 678 O O . LEU A 1 85 ? 0.827 3.925 2.837 1.00 86.38 85 LEU A O 1
ATOM 682 N N . GLN A 1 86 ? 1.695 1.919 2.322 1.00 87.31 86 GLN A N 1
ATOM 683 C CA . GLN A 1 86 ? 2.990 2.400 1.895 1.00 87.31 86 GLN A CA 1
ATOM 684 C C . GLN A 1 86 ? 3.056 2.364 0.369 1.00 87.31 86 GLN A C 1
ATOM 686 O O . GLN A 1 86 ? 2.817 1.332 -0.248 1.00 87.31 86 GLN A O 1
ATOM 691 N N . ILE A 1 87 ? 3.385 3.504 -0.228 1.00 88.81 87 ILE A N 1
ATOM 692 C CA . ILE A 1 87 ? 3.539 3.675 -1.670 1.00 88.81 87 ILE A CA 1
ATOM 693 C C . ILE A 1 87 ? 5.013 3.926 -1.931 1.00 88.81 87 ILE A C 1
ATOM 695 O O . ILE A 1 87 ? 5.526 4.955 -1.500 1.00 88.81 87 ILE A O 1
ATOM 699 N N . CYS A 1 88 ? 5.700 3.022 -2.618 1.00 87.75 88 CYS A N 1
ATOM 700 C CA . CYS A 1 88 ? 7.103 3.189 -2.976 1.00 87.75 88 CYS A CA 1
ATOM 701 C C . CYS A 1 88 ? 7.269 3.245 -4.500 1.00 87.75 88 CYS A C 1
ATOM 703 O O . CYS A 1 88 ? 6.827 2.363 -5.234 1.00 87.75 88 CYS A O 1
ATOM 705 N N . LEU A 1 89 ? 7.933 4.295 -4.977 1.00 87.75 89 LEU A N 1
ATOM 706 C CA . LEU A 1 89 ? 8.307 4.473 -6.373 1.00 87.75 89 LEU A CA 1
ATOM 707 C C . LEU A 1 89 ? 9.636 3.762 -6.647 1.00 87.75 89 LEU A C 1
ATOM 709 O O . LEU A 1 89 ? 10.635 4.045 -5.981 1.00 87.75 89 LEU A O 1
ATOM 713 N N . HIS A 1 90 ? 9.647 2.892 -7.651 1.00 87.44 90 HIS A N 1
ATOM 714 C CA . HIS A 1 90 ? 10.844 2.272 -8.216 1.00 87.44 90 HIS A CA 1
ATOM 715 C C . HIS A 1 90 ? 11.126 2.839 -9.611 1.00 87.44 90 HIS A C 1
ATOM 717 O O . HIS A 1 90 ? 10.345 3.629 -10.139 1.00 87.44 90 HIS A O 1
ATOM 723 N N . GLU A 1 91 ? 12.241 2.427 -10.214 1.00 85.50 91 GLU A N 1
ATOM 724 C CA . GLU A 1 91 ? 12.629 2.856 -11.565 1.00 85.50 91 GLU A CA 1
ATOM 725 C C . GLU A 1 91 ? 11.619 2.443 -12.650 1.00 85.50 91 GLU A C 1
ATOM 727 O O . GLU A 1 91 ? 11.438 3.181 -13.613 1.00 85.50 91 GLU A O 1
ATOM 732 N N . ASP A 1 92 ? 10.953 1.292 -12.503 1.00 88.44 92 ASP A N 1
ATOM 733 C CA . ASP A 1 92 ? 10.101 0.683 -13.536 1.00 88.44 92 ASP A CA 1
ATOM 734 C C . ASP A 1 92 ? 8.639 0.446 -13.109 1.00 88.44 92 ASP A C 1
ATOM 736 O O . ASP A 1 92 ? 7.801 0.071 -13.933 1.00 88.44 92 ASP A O 1
ATOM 740 N N . LYS A 1 93 ? 8.309 0.650 -11.828 1.00 92.25 93 LYS A N 1
ATOM 741 C CA . LYS A 1 93 ? 6.989 0.341 -11.254 1.00 92.25 93 LYS A CA 1
ATOM 742 C C . LYS A 1 93 ? 6.733 1.074 -9.943 1.00 92.25 93 LYS A C 1
ATOM 744 O O . LYS A 1 93 ? 7.635 1.656 -9.342 1.00 92.25 93 LYS A O 1
ATOM 749 N N . ILE A 1 94 ? 5.500 0.978 -9.464 1.00 91.94 94 ILE A N 1
ATOM 750 C CA . ILE A 1 94 ? 5.102 1.458 -8.141 1.00 91.94 94 ILE A CA 1
ATOM 751 C C . ILE A 1 94 ? 4.703 0.253 -7.297 1.00 91.94 94 ILE A C 1
ATOM 753 O O . ILE A 1 94 ? 3.915 -0.589 -7.726 1.00 91.94 94 ILE A O 1
ATOM 757 N N . GLU A 1 95 ? 5.271 0.164 -6.104 1.00 92.50 95 GLU A N 1
ATOM 758 C CA . GLU A 1 95 ? 4.920 -0.823 -5.094 1.00 92.50 95 GLU A CA 1
ATOM 759 C C . GLU A 1 95 ? 3.920 -0.216 -4.110 1.00 92.50 95 GLU A C 1
ATOM 761 O O . GLU A 1 95 ? 4.128 0.880 -3.589 1.00 92.50 95 GLU A O 1
ATOM 766 N N . LEU A 1 96 ? 2.838 -0.944 -3.854 1.00 91.94 96 LEU A N 1
ATOM 767 C CA . LEU A 1 96 ? 1.800 -0.592 -2.895 1.00 91.94 96 LEU A CA 1
ATOM 768 C C . LEU A 1 96 ? 1.733 -1.709 -1.856 1.00 91.94 96 LEU A C 1
ATOM 770 O O . LEU A 1 96 ? 1.316 -2.819 -2.180 1.00 91.94 96 LEU A O 1
ATOM 774 N N . ASP A 1 97 ? 2.168 -1.426 -0.634 1.00 89.94 97 ASP A N 1
ATOM 775 C CA . ASP A 1 97 ? 2.260 -2.386 0.470 1.00 89.94 97 ASP A CA 1
ATOM 776 C C . ASP A 1 97 ? 1.271 -1.987 1.569 1.00 89.94 97 ASP A C 1
ATOM 778 O O . ASP A 1 97 ? 1.287 -0.844 2.039 1.00 89.94 97 ASP A O 1
ATOM 782 N N . ILE A 1 98 ? 0.380 -2.906 1.950 1.00 85.38 98 ILE A N 1
ATOM 783 C CA . ILE A 1 98 ? -0.601 -2.674 3.010 1.00 85.38 98 ILE A CA 1
ATOM 784 C C . ILE A 1 98 ? -0.214 -3.466 4.252 1.00 85.38 98 ILE A C 1
ATOM 786 O O . ILE A 1 98 ? -0.151 -4.696 4.256 1.00 85.38 98 ILE A O 1
ATOM 790 N N . ASP A 1 99 ? -0.003 -2.741 5.343 1.00 80.38 99 ASP A N 1
ATOM 791 C CA . ASP A 1 99 ? 0.368 -3.323 6.626 1.00 80.38 99 ASP A CA 1
ATOM 792 C C . ASP A 1 99 ? -0.636 -2.939 7.715 1.00 80.38 99 ASP A C 1
ATOM 794 O O . ASP A 1 99 ? -1.339 -1.931 7.623 1.00 80.38 99 ASP A O 1
ATOM 798 N N . ILE A 1 100 ? -0.723 -3.753 8.761 1.00 74.06 100 ILE A N 1
ATOM 799 C CA . ILE A 1 100 ? -1.541 -3.468 9.938 1.00 74.06 100 ILE A CA 1
ATOM 800 C C . ILE A 1 100 ? -0.710 -2.587 10.879 1.00 74.06 100 ILE A C 1
ATOM 802 O O . ILE A 1 100 ? 0.064 -3.059 11.712 1.00 74.06 100 ILE A O 1
ATOM 806 N N . GLY A 1 101 ? -0.871 -1.274 10.730 1.00 59.12 101 GLY A N 1
ATOM 807 C CA . GLY A 1 101 ? -0.297 -0.258 11.605 1.00 59.12 101 GLY A CA 1
ATOM 808 C C . GLY A 1 101 ? -1.149 -0.060 12.858 1.00 59.12 101 GLY A C 1
ATOM 809 O O . GLY A 1 101 ? -2.048 0.777 12.890 1.00 59.12 101 GLY A O 1
ATOM 810 N N . GLY A 1 102 ? -0.881 -0.833 13.908 1.00 45.66 102 GLY A N 1
ATOM 811 C CA . GLY A 1 102 ? -1.548 -0.656 15.194 1.00 45.66 102 GLY A CA 1
ATOM 812 C C . GLY A 1 102 ? -0.839 0.367 16.072 1.00 45.66 102 GLY A C 1
ATOM 813 O O . GLY A 1 102 ? 0.241 0.085 16.541 1.00 45.66 102 GLY A O 1
ATOM 814 N N . VAL A 1 103 ? -1.468 1.482 16.431 1.00 42.91 103 VAL A N 1
ATOM 815 C CA . VAL A 1 103 ? -1.297 2.030 17.787 1.00 42.91 103 VAL A CA 1
ATOM 816 C C . VAL A 1 103 ? -2.638 2.610 18.220 1.00 42.91 103 VAL A C 1
ATOM 818 O O . VAL A 1 103 ? -3.088 3.637 17.718 1.00 42.91 103 VAL A O 1
ATOM 821 N N . ARG A 1 104 ? -3.280 1.960 19.197 1.00 44.88 104 ARG A N 1
ATOM 822 C CA . ARG A 1 104 ? -4.103 2.713 20.145 1.00 44.88 104 ARG A CA 1
ATOM 823 C C . ARG A 1 104 ? -3.128 3.586 20.922 1.00 44.88 104 ARG A C 1
ATOM 825 O O . ARG A 1 104 ? -2.164 3.068 21.471 1.00 44.88 104 ARG A O 1
ATOM 832 N N . THR A 1 105 ? -3.340 4.895 20.918 1.00 45.09 105 THR A N 1
ATOM 833 C CA . THR A 1 105 ? -2.452 5.901 21.527 1.00 45.09 105 THR A CA 1
ATOM 834 C C . THR A 1 105 ? -2.363 5.816 23.058 1.00 45.09 105 THR A C 1
ATOM 836 O O . THR A 1 105 ? -1.828 6.721 23.690 1.00 45.09 105 THR A O 1
ATOM 839 N N . ASP A 1 106 ? -2.876 4.751 23.678 1.00 50.91 106 ASP A N 1
ATOM 840 C CA . ASP A 1 106 ? -2.684 4.462 25.091 1.00 50.91 106 ASP A CA 1
ATOM 841 C C . ASP A 1 106 ? -1.357 3.718 25.325 1.00 50.91 106 ASP A C 1
ATOM 843 O O . ASP A 1 106 ? -0.885 2.931 24.504 1.00 50.91 106 ASP A O 1
ATOM 847 N N . ALA A 1 107 ? -0.730 3.959 26.480 1.00 53.34 107 ALA A N 1
ATOM 848 C CA . ALA A 1 107 ? 0.554 3.342 26.838 1.00 53.34 107 ALA A CA 1
ATOM 849 C C . ALA A 1 107 ? 0.508 1.799 26.789 1.00 53.34 107 ALA A C 1
ATOM 851 O O . ALA A 1 107 ? 1.510 1.144 26.505 1.00 53.34 107 ALA A O 1
ATOM 852 N N . VAL A 1 108 ? -0.674 1.220 27.019 1.00 56.66 108 VAL A N 1
ATOM 853 C CA . VAL A 1 108 ? -0.929 -0.221 26.911 1.00 56.66 108 VAL A CA 1
ATOM 854 C C . VAL A 1 108 ? -0.963 -0.677 25.448 1.00 56.66 108 VAL A C 1
ATOM 856 O O . VAL A 1 108 ? -0.351 -1.694 25.121 1.00 56.66 108 VAL A O 1
ATOM 859 N N . GLY A 1 109 ? -1.606 0.074 24.549 1.00 52.66 109 GLY A N 1
ATOM 860 C CA . GLY A 1 109 ? -1.635 -0.208 23.115 1.00 52.66 109 GLY A CA 1
ATOM 861 C C . GLY A 1 109 ? -0.258 -0.134 22.465 1.00 52.66 109 GLY A C 1
ATOM 862 O O . GLY A 1 109 ? 0.053 -0.967 21.617 1.00 52.66 109 GLY A O 1
ATOM 863 N N . VAL A 1 110 ? 0.604 0.778 22.924 1.00 57.34 110 VAL A N 1
ATOM 864 C CA . VAL A 1 110 ? 2.008 0.859 22.484 1.00 57.34 110 VAL A CA 1
ATOM 865 C C . VAL A 1 110 ? 2.799 -0.391 22.887 1.00 57.34 110 VAL A C 1
ATOM 867 O O . VAL A 1 110 ? 3.552 -0.927 22.075 1.00 57.34 110 VAL A O 1
ATOM 870 N N . LEU A 1 111 ? 2.619 -0.897 24.111 1.00 59.47 111 LEU A N 1
ATOM 871 C CA . LEU A 1 111 ? 3.324 -2.093 24.594 1.00 59.47 111 LEU A CA 1
ATOM 872 C C . LEU A 1 111 ? 2.839 -3.380 23.916 1.00 59.47 111 LEU A C 1
ATOM 874 O O . LEU A 1 111 ? 3.657 -4.220 23.540 1.00 59.47 111 LEU A O 1
ATOM 878 N N . VAL A 1 112 ? 1.525 -3.525 23.720 1.00 58.81 112 VAL A N 1
ATOM 879 C CA . VAL A 1 112 ? 0.954 -4.665 22.984 1.00 58.81 112 VAL A CA 1
ATOM 880 C C . VAL A 1 112 ? 1.402 -4.632 21.526 1.00 58.81 112 VAL A C 1
ATOM 882 O O . VAL A 1 112 ? 1.820 -5.663 21.005 1.00 58.81 112 VAL A O 1
ATOM 885 N N . HIS A 1 113 ? 1.414 -3.455 20.892 1.00 57.94 113 HIS A N 1
ATOM 886 C CA . HIS A 1 113 ? 1.931 -3.309 19.535 1.00 57.94 113 HIS A CA 1
ATOM 887 C C . HIS A 1 113 ? 3.423 -3.647 19.449 1.00 57.94 113 HIS A C 1
ATOM 889 O O . HIS A 1 113 ? 3.828 -4.391 18.562 1.00 57.94 113 HIS A O 1
ATOM 895 N N . ALA A 1 114 ? 4.247 -3.180 20.391 1.00 58.97 114 ALA A N 1
ATOM 896 C CA . ALA A 1 114 ? 5.670 -3.516 20.423 1.00 58.97 114 ALA A CA 1
ATOM 897 C C . ALA A 1 114 ? 5.901 -5.033 20.541 1.00 58.97 114 ALA A C 1
ATOM 899 O O . ALA A 1 114 ? 6.772 -5.583 19.863 1.00 58.97 114 ALA A O 1
ATOM 900 N N . TRP A 1 115 ? 5.095 -5.722 21.352 1.00 65.50 115 TRP A N 1
ATOM 901 C CA . TRP A 1 115 ? 5.129 -7.179 21.465 1.00 65.50 115 TRP A CA 1
ATOM 902 C C . TRP A 1 115 ? 4.678 -7.876 20.176 1.00 65.50 115 TRP A C 1
ATOM 904 O O . TRP A 1 115 ? 5.326 -8.816 19.722 1.00 65.50 115 TRP A O 1
ATOM 914 N N . GLU A 1 116 ? 3.597 -7.405 19.557 1.00 59.69 116 GLU A N 1
ATOM 915 C CA . GLU A 1 116 ? 3.049 -7.967 18.323 1.00 59.69 116 GLU A CA 1
ATOM 916 C C . GLU A 1 116 ? 3.998 -7.772 17.132 1.00 59.69 116 GLU A C 1
ATOM 918 O O . GLU A 1 116 ? 4.242 -8.714 16.381 1.00 59.69 116 GLU A O 1
ATOM 923 N N . VAL A 1 117 ? 4.631 -6.601 17.015 1.00 58.53 117 VAL A N 1
ATOM 924 C CA . VAL A 1 117 ? 5.689 -6.317 16.033 1.00 58.53 117 VAL A CA 1
ATOM 925 C C . VAL A 1 117 ? 6.891 -7.227 16.258 1.00 58.53 117 VAL A C 1
ATOM 927 O O . VAL A 1 117 ? 7.402 -7.817 15.304 1.00 58.53 117 VAL A O 1
ATOM 930 N N . LEU A 1 118 ? 7.336 -7.397 17.507 1.00 61.69 118 LEU A N 1
ATOM 931 C CA . LEU A 1 118 ? 8.445 -8.291 17.837 1.00 61.69 118 LEU A CA 1
ATOM 932 C C . LEU A 1 118 ? 8.103 -9.746 17.483 1.00 61.69 118 LEU A C 1
ATOM 934 O O . LEU A 1 118 ? 8.911 -10.443 16.871 1.00 61.69 118 LEU A O 1
ATOM 938 N N . TRP A 1 119 ? 6.888 -10.189 17.798 1.00 59.12 119 TRP A N 1
ATOM 939 C CA . TRP A 1 119 ? 6.407 -11.541 17.533 1.00 59.12 119 TRP A CA 1
ATOM 940 C C . TRP A 1 119 ? 6.193 -11.825 16.042 1.00 59.12 119 TRP A C 1
ATOM 942 O O . TRP A 1 119 ? 6.594 -12.882 15.551 1.00 59.12 119 TRP A O 1
ATOM 952 N N . ASN A 1 120 ? 5.622 -10.880 15.293 1.00 57.09 120 ASN A N 1
ATOM 953 C CA . ASN A 1 120 ? 5.441 -10.982 13.844 1.00 57.09 120 ASN A CA 1
ATOM 954 C C . ASN A 1 120 ? 6.788 -10.961 13.116 1.00 57.09 120 ASN A C 1
ATOM 956 O O . ASN A 1 120 ? 6.999 -11.766 12.204 1.00 57.09 120 ASN A O 1
ATOM 960 N N . ARG A 1 121 ? 7.740 -10.145 13.592 1.00 54.06 121 ARG A N 1
ATOM 961 C CA . ARG A 1 121 ? 9.133 -10.151 13.129 1.00 54.06 121 ARG A CA 1
ATOM 962 C C . ARG A 1 121 ? 9.821 -11.487 13.418 1.00 54.06 121 ARG A C 1
ATOM 964 O O . ARG A 1 121 ? 10.504 -12.011 12.540 1.00 54.06 121 ARG A O 1
ATOM 971 N N . LEU A 1 122 ? 9.600 -12.074 14.597 1.00 54.88 122 LEU A N 1
ATOM 972 C CA . LEU A 1 122 ? 10.113 -13.403 14.957 1.00 54.88 122 LEU A CA 1
ATOM 973 C C . LEU A 1 122 ? 9.490 -14.528 14.116 1.00 54.88 122 LEU A C 1
ATOM 975 O O . LEU A 1 122 ? 10.177 -15.486 13.773 1.00 54.88 122 LEU A O 1
ATOM 979 N N . ARG A 1 123 ? 8.204 -14.426 13.762 1.00 51.72 123 ARG A N 1
ATOM 980 C CA . ARG A 1 123 ? 7.480 -15.460 13.002 1.00 51.72 123 ARG A CA 1
ATOM 981 C C . ARG A 1 123 ? 7.453 -15.252 11.487 1.00 51.72 123 ARG A C 1
ATOM 983 O O . ARG A 1 123 ? 6.857 -16.082 10.803 1.00 51.72 123 ARG A O 1
ATOM 990 N N . ARG A 1 124 ? 8.064 -14.182 10.961 1.00 53.81 124 ARG A N 1
ATOM 991 C CA . ARG A 1 124 ? 8.012 -13.796 9.533 1.00 53.81 124 ARG A CA 1
ATOM 992 C C . ARG A 1 124 ? 6.586 -13.849 8.962 1.00 53.81 124 ARG A C 1
ATOM 994 O O . ARG A 1 124 ? 6.380 -14.270 7.824 1.00 53.81 124 ARG A O 1
ATOM 1001 N N . ARG A 1 125 ? 5.582 -13.502 9.775 1.00 52.75 125 ARG A N 1
ATOM 1002 C CA . ARG A 1 125 ? 4.187 -13.527 9.329 1.00 52.75 125 ARG A CA 1
ATOM 1003 C C . ARG A 1 125 ? 3.962 -12.333 8.414 1.00 52.75 125 ARG A C 1
ATOM 1005 O O . ARG A 1 125 ? 4.107 -11.202 8.858 1.00 52.75 125 ARG A O 1
ATOM 1012 N N . ARG A 1 126 ? 3.630 -12.609 7.152 1.00 63.25 126 ARG A N 1
ATOM 1013 C CA . ARG A 1 126 ? 3.084 -11.605 6.234 1.00 63.25 126 ARG A CA 1
ATOM 1014 C C . ARG A 1 126 ? 1.707 -11.168 6.721 1.00 63.25 126 ARG A C 1
ATOM 1016 O O . ARG A 1 126 ? 0.993 -11.971 7.333 1.00 63.25 126 ARG A O 1
ATOM 1023 N N . THR A 1 127 ? 1.365 -9.919 6.440 1.00 69.94 127 THR A N 1
ATOM 1024 C CA . THR A 1 127 ? 0.064 -9.323 6.740 1.00 69.94 127 THR A CA 1
ATOM 1025 C C . THR A 1 127 ? -1.056 -10.214 6.212 1.00 69.94 127 THR A C 1
ATOM 1027 O O . THR A 1 127 ? -1.001 -10.688 5.079 1.00 69.94 127 THR A O 1
ATOM 1030 N N . ASP A 1 128 ? -2.058 -10.507 7.045 1.00 80.06 128 ASP A N 1
ATOM 1031 C CA . ASP A 1 128 ? -3.210 -11.303 6.618 1.00 80.06 128 ASP A CA 1
ATOM 1032 C C . ASP A 1 128 ? -4.216 -10.401 5.880 1.00 80.06 128 ASP A C 1
ATOM 1034 O O . ASP A 1 128 ? -4.855 -9.558 6.523 1.00 80.06 128 ASP A O 1
ATOM 1038 N N . PRO A 1 129 ? -4.419 -10.575 4.560 1.00 79.69 129 PRO A N 1
ATOM 1039 C CA . PRO A 1 129 ? -5.296 -9.703 3.785 1.00 79.69 129 PRO A CA 1
ATOM 1040 C C . PRO A 1 129 ? -6.764 -9.801 4.225 1.00 79.69 129 PRO A C 1
ATOM 1042 O O . PRO A 1 129 ? -7.515 -8.839 4.079 1.00 79.69 129 PRO A O 1
ATOM 1045 N N . PHE A 1 130 ? -7.199 -10.906 4.835 1.00 84.69 130 PHE A N 1
ATOM 1046 C CA . PHE A 1 130 ? -8.557 -10.998 5.383 1.00 84.69 130 PHE A CA 1
ATOM 1047 C C . PHE A 1 130 ? -8.706 -10.236 6.704 1.00 84.69 130 PHE A C 1
ATOM 1049 O O . PHE A 1 130 ? -9.777 -9.710 7.013 1.00 84.69 130 PHE A O 1
ATOM 1056 N N . ALA A 1 131 ? -7.639 -10.150 7.502 1.00 80.62 131 ALA A N 1
ATOM 1057 C CA . ALA A 1 131 ? -7.624 -9.300 8.687 1.00 80.62 131 ALA A CA 1
ATOM 1058 C C . ALA A 1 131 ? -7.668 -7.819 8.292 1.00 80.62 131 ALA A C 1
ATOM 1060 O O . ALA A 1 131 ? -8.507 -7.092 8.820 1.00 80.62 131 ALA A O 1
ATOM 1061 N N . VAL A 1 132 ? -6.859 -7.413 7.305 1.00 79.44 132 VAL A N 1
ATOM 1062 C CA . VAL A 1 132 ? -6.907 -6.065 6.710 1.00 79.44 132 VAL A CA 1
ATOM 1063 C C . VAL A 1 132 ? -8.316 -5.746 6.229 1.00 79.44 132 VAL A C 1
ATOM 1065 O O . VAL A 1 132 ? -8.869 -4.711 6.588 1.00 79.44 132 VAL A O 1
ATOM 1068 N N . ARG A 1 133 ? -8.950 -6.674 5.506 1.00 83.06 133 ARG A N 1
ATOM 1069 C CA . ARG A 1 133 ? -10.313 -6.493 5.010 1.00 83.06 133 ARG A CA 1
ATOM 1070 C C . ARG A 1 133 ? -11.314 -6.183 6.126 1.00 83.06 133 ARG A C 1
ATOM 1072 O O . ARG A 1 133 ? -12.039 -5.197 6.048 1.00 83.06 133 ARG A O 1
ATOM 1079 N N . ARG A 1 134 ? -11.309 -6.984 7.195 1.00 81.38 134 ARG A N 1
ATOM 1080 C CA . ARG A 1 134 ? -12.176 -6.754 8.363 1.00 81.38 134 ARG A CA 1
ATOM 1081 C C . ARG A 1 134 ? -11.899 -5.411 9.034 1.00 81.38 134 ARG A C 1
ATOM 1083 O O . ARG A 1 134 ? -12.831 -4.780 9.522 1.00 81.38 134 ARG A O 1
ATOM 1090 N N . LEU A 1 135 ? -10.642 -4.966 9.074 1.00 77.12 135 LEU A N 1
ATOM 1091 C CA . LEU A 1 135 ? -10.289 -3.660 9.632 1.00 77.12 135 LEU A CA 1
ATOM 1092 C C . LEU A 1 135 ? -10.871 -2.519 8.791 1.00 77.12 135 LEU A C 1
ATOM 1094 O O . LEU A 1 135 ? -11.518 -1.644 9.366 1.00 77.12 135 LEU A O 1
ATOM 1098 N N . LEU A 1 136 ? -10.731 -2.591 7.462 1.00 75.94 136 LEU A N 1
ATOM 1099 C CA . LEU A 1 136 ? -11.316 -1.628 6.521 1.00 75.94 136 LEU A CA 1
ATOM 1100 C C . LEU A 1 136 ? -12.853 -1.570 6.635 1.00 75.94 136 LEU A C 1
ATOM 1102 O O . LEU A 1 136 ? -13.427 -0.485 6.630 1.00 75.94 136 LEU A O 1
ATOM 1106 N N . GLU A 1 137 ? -13.520 -2.717 6.812 1.00 76.31 137 GLU A N 1
ATOM 1107 C CA . GLU A 1 137 ? -14.985 -2.799 6.955 1.00 76.31 137 GLU A CA 1
ATOM 1108 C C . GLU A 1 137 ? -15.495 -2.346 8.339 1.00 76.31 137 GLU A C 1
ATOM 1110 O O . GLU A 1 137 ? -16.543 -1.709 8.450 1.00 76.31 137 GLU A O 1
ATOM 1115 N N . SER A 1 138 ? -14.773 -2.670 9.419 1.00 68.69 138 SER A N 1
ATOM 1116 C CA . SER A 1 138 ? -15.244 -2.479 10.804 1.00 68.69 138 SER A CA 1
ATOM 1117 C C . SER A 1 138 ? -15.275 -1.024 11.286 1.00 68.69 138 SER A C 1
ATOM 1119 O O . SER A 1 138 ? -15.962 -0.718 12.264 1.00 68.69 138 SER A O 1
ATOM 1121 N N . ARG A 1 139 ? -14.561 -0.106 10.627 1.00 59.00 139 ARG A N 1
ATOM 1122 C CA . ARG A 1 139 ? -14.581 1.327 10.947 1.00 59.00 139 ARG A CA 1
ATOM 1123 C C . ARG A 1 139 ? -14.876 2.124 9.685 1.00 59.00 139 ARG A C 1
ATOM 1125 O O . ARG A 1 139 ? -13.977 2.415 8.909 1.00 59.00 139 ARG A O 1
ATOM 1132 N N . ARG A 1 140 ? -16.166 2.443 9.508 1.00 52.41 140 ARG A N 1
ATOM 1133 C CA . ARG A 1 140 ? -1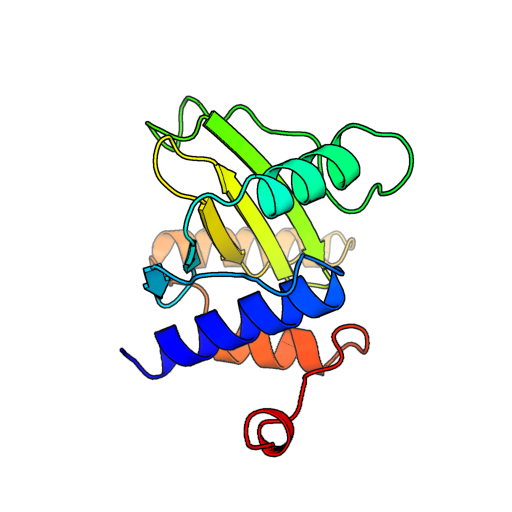6.744 3.200 8.384 1.00 52.41 140 ARG A CA 1
ATOM 1134 C C . ARG A 1 140 ? -15.790 4.283 7.859 1.00 52.41 140 ARG A C 1
ATOM 1136 O O . ARG A 1 140 ? -15.512 5.247 8.568 1.00 52.41 140 ARG A O 1
ATOM 1143 N N . GLY A 1 141 ? -15.353 4.117 6.613 1.00 53.28 141 GLY A N 1
ATOM 1144 C CA . GLY A 1 141 ? -14.552 5.089 5.871 1.00 53.28 141 GLY A CA 1
ATOM 1145 C C . GLY A 1 141 ? -14.311 4.638 4.432 1.00 53.28 141 GLY A C 1
ATOM 1146 O O . GLY A 1 141 ? -14.632 5.378 3.511 1.00 53.28 141 GLY A O 1
ATOM 1147 N N . VAL A 1 142 ? -13.852 3.400 4.233 1.00 54.25 142 VAL A N 1
ATOM 1148 C CA . VAL A 1 142 ? -13.651 2.812 2.899 1.00 54.25 142 VAL A CA 1
ATOM 1149 C C . VAL A 1 142 ? -14.968 2.207 2.419 1.00 54.25 142 VAL A C 1
ATOM 1151 O O . VAL A 1 142 ? -15.372 1.138 2.879 1.00 54.25 142 VAL A O 1
ATOM 1154 N N . THR A 1 143 ? -15.683 2.916 1.541 1.00 51.66 143 THR A N 1
ATOM 1155 C CA . THR A 1 143 ? -16.864 2.366 0.867 1.00 51.66 143 THR A CA 1
ATOM 1156 C C . THR A 1 143 ? -16.379 1.316 -0.115 1.00 51.66 143 THR A C 1
ATOM 1158 O O . THR A 1 143 ? -15.866 1.627 -1.182 1.00 51.66 143 THR A O 1
ATOM 1161 N N . VAL A 1 144 ? -16.492 0.063 0.297 1.00 52.12 144 VAL A N 1
ATOM 1162 C CA . VAL A 1 144 ? -16.227 -1.093 -0.544 1.00 52.12 144 VAL A CA 1
ATOM 1163 C C . VAL A 1 144 ? -17.198 -1.062 -1.723 1.00 52.12 144 VAL A C 1
ATOM 1165 O O . VAL A 1 144 ? -18.411 -1.119 -1.500 1.00 52.12 144 VAL A O 1
ATOM 1168 N N . MET A 1 145 ? -16.684 -1.060 -2.952 1.00 46.47 145 MET A N 1
ATOM 1169 C CA . MET A 1 145 ? -17.499 -1.413 -4.112 1.00 46.47 145 MET A CA 1
ATOM 1170 C C . MET A 1 145 ? -17.878 -2.885 -3.986 1.00 46.47 145 MET A C 1
ATOM 1172 O O . MET A 1 145 ? -17.026 -3.776 -3.910 1.00 46.47 145 MET A O 1
ATOM 1176 N N . SER A 1 146 ? -19.174 -3.160 -3.856 1.00 41.12 146 SER A N 1
ATOM 1177 C CA . SER A 1 146 ? -19.627 -4.545 -3.794 1.00 41.12 146 SER A CA 1
ATOM 1178 C C . SER A 1 146 ? -19.279 -5.227 -5.119 1.00 41.12 146 SER A C 1
ATOM 1180 O O . SER A 1 146 ? -19.384 -4.609 -6.175 1.00 41.12 146 SER A O 1
ATOM 1182 N N . ALA A 1 147 ? -18.936 -6.516 -5.088 1.00 43.78 147 ALA A N 1
ATOM 1183 C CA . ALA A 1 147 ? -18.641 -7.306 -6.290 1.00 43.78 147 ALA A CA 1
ATOM 1184 C C . ALA A 1 147 ? -19.776 -7.311 -7.347 1.00 43.78 147 ALA A C 1
ATOM 1186 O O . ALA A 1 147 ? -19.596 -7.846 -8.435 1.00 43.78 147 ALA A O 1
ATOM 1187 N N . ALA A 1 148 ? -20.944 -6.736 -7.038 1.00 40.28 148 ALA A N 1
ATOM 1188 C CA . ALA A 1 148 ? -22.035 -6.531 -7.980 1.00 40.28 148 ALA A CA 1
ATOM 1189 C C . ALA A 1 148 ? -21.798 -5.369 -8.970 1.00 40.28 148 ALA A C 1
ATOM 1191 O O . ALA A 1 148 ? -22.470 -5.330 -9.994 1.00 40.28 148 ALA A O 1
ATOM 1192 N N . GLU A 1 149 ? -20.858 -4.454 -8.707 1.00 42.91 149 GLU A N 1
ATOM 1193 C CA . GLU A 1 149 ? -20.564 -3.312 -9.595 1.00 42.91 149 GLU A CA 1
ATOM 1194 C C . GLU A 1 149 ? -19.451 -3.596 -10.618 1.00 42.91 149 GLU A C 1
ATOM 1196 O O . GLU A 1 149 ? -19.349 -2.885 -11.607 1.00 42.91 149 GLU A O 1
ATOM 1201 N N . GLU A 1 150 ? -18.671 -4.674 -10.460 1.00 40.53 150 GLU A N 1
ATOM 1202 C CA . GLU A 1 150 ? -17.686 -5.117 -11.470 1.00 40.53 150 GLU A CA 1
ATOM 1203 C C . GLU A 1 150 ? -18.334 -5.811 -12.690 1.00 40.53 150 GLU A C 1
ATOM 1205 O O . GLU A 1 150 ? -17.637 -6.193 -13.629 1.00 40.53 150 GLU A O 1
ATOM 1210 N N . ALA A 1 151 ? -19.657 -6.013 -12.678 1.00 37.19 151 ALA A N 1
ATOM 1211 C CA . ALA A 1 151 ? -20.391 -6.786 -13.684 1.00 37.19 151 ALA A CA 1
ATOM 1212 C C . ALA A 1 151 ? -21.297 -5.946 -14.610 1.00 37.19 151 ALA A C 1
ATOM 1214 O O . ALA A 1 151 ? -22.156 -6.526 -15.279 1.00 37.19 151 ALA A O 1
ATOM 1215 N N . VAL A 1 152 ? -21.127 -4.618 -14.655 1.00 37.06 152 VAL A N 1
ATOM 1216 C CA . VAL A 1 152 ? -21.882 -3.714 -15.548 1.00 37.06 152 VAL A CA 1
ATOM 1217 C C . VAL A 1 152 ? -20.960 -3.042 -16.554 1.00 37.06 152 VAL A C 1
ATOM 1219 O O . VAL A 1 152 ? -19.928 -2.487 -16.123 1.00 37.06 152 VAL A O 1
#

Foldseek 3Di:
DDPLQVLLVLLQLLVCVLVVADPPWAWPDTDNFKTKTFDDPSRVVVVCCCAPPDDHPQKDHWDPPCPPDPQFPTKIWGDDQQKIWIWTDGPGIIMTGIDRNDDPVDPVSVVVVVVVVVVCVVVVDHHGSVVSVCRCVVDPRRPRDPPVVVPD